Protein AF-A0A962C2N0-F1 (afdb_monomer_lite)

Structure (mmCIF, N/CA/C/O backbone):
data_AF-A0A962C2N0-F1
#
_entry.id   AF-A0A962C2N0-F1
#
loop_
_atom_site.group_PDB
_atom_site.id
_atom_site.type_symbol
_atom_site.label_atom_id
_atom_site.label_alt_id
_atom_site.label_comp_id
_atom_site.label_asym_id
_atom_site.label_entity_id
_atom_site.label_seq_id
_atom_site.pdbx_PDB_ins_code
_atom_site.Cartn_x
_atom_site.Cartn_y
_atom_site.Cartn_z
_atom_site.occupancy
_atom_site.B_iso_or_equiv
_atom_site.auth_seq_id
_atom_site.auth_comp_id
_atom_site.auth_asym_id
_atom_site.auth_atom_id
_atom_site.pdbx_PDB_model_num
ATOM 1 N N . MET A 1 1 ? -17.152 3.217 -14.892 1.00 68.88 1 MET A N 1
ATOM 2 C CA . MET A 1 1 ? -18.301 3.455 -13.993 1.00 68.88 1 MET A CA 1
ATOM 3 C C . MET A 1 1 ? -18.883 4.807 -14.363 1.00 68.88 1 MET A C 1
ATOM 5 O O . MET A 1 1 ? -18.089 5.712 -14.590 1.00 68.88 1 MET A O 1
ATOM 9 N N . ASP A 1 2 ? -20.200 4.931 -14.514 1.00 82.56 2 ASP A N 1
ATOM 10 C CA . ASP A 1 2 ? -20.837 6.223 -14.804 1.00 82.56 2 ASP A CA 1
ATOM 11 C C . ASP A 1 2 ? -21.069 7.048 -13.523 1.00 82.56 2 ASP A C 1
ATOM 13 O O . ASP A 1 2 ? -20.970 6.537 -12.403 1.00 82.56 2 ASP A O 1
ATOM 17 N N . GLU A 1 3 ? -21.350 8.342 -13.689 1.00 78.81 3 GLU A N 1
ATOM 18 C CA . GLU A 1 3 ? -21.563 9.290 -12.586 1.00 78.81 3 GLU A CA 1
ATOM 19 C C . GLU A 1 3 ? -22.736 8.882 -11.680 1.00 78.81 3 GLU A C 1
ATOM 21 O O . GLU A 1 3 ? -22.641 8.959 -10.455 1.00 78.81 3 GLU A O 1
ATOM 26 N N . ILE A 1 4 ? -23.812 8.363 -12.278 1.00 79.44 4 ILE A N 1
ATOM 27 C CA . ILE A 1 4 ? -25.029 7.929 -11.577 1.00 79.44 4 ILE A CA 1
ATOM 28 C C . ILE A 1 4 ? -24.749 6.722 -10.669 1.00 79.44 4 ILE A C 1
ATOM 30 O O . ILE A 1 4 ? -25.359 6.570 -9.609 1.00 79.44 4 ILE A O 1
ATOM 34 N N . SER A 1 5 ? -23.841 5.836 -11.070 1.00 77.19 5 SER A N 1
ATOM 35 C CA . SER A 1 5 ? -23.415 4.694 -10.263 1.00 77.19 5 SER A CA 1
ATOM 36 C C . SER A 1 5 ? -22.466 5.126 -9.147 1.00 77.19 5 SER A C 1
ATOM 38 O O . SER A 1 5 ? -22.594 4.640 -8.025 1.00 77.19 5 SER A O 1
ATOM 40 N N . LEU A 1 6 ? -21.569 6.083 -9.416 1.00 76.81 6 LEU A N 1
ATOM 41 C CA . LEU A 1 6 ? -20.670 6.656 -8.408 1.00 76.81 6 LEU A CA 1
ATOM 42 C C . LEU A 1 6 ? -21.440 7.378 -7.296 1.00 76.81 6 LEU A C 1
ATOM 44 O O . LEU A 1 6 ? -21.114 7.210 -6.122 1.00 76.81 6 LEU A O 1
ATOM 48 N N . SER A 1 7 ? -22.493 8.126 -7.640 1.00 75.94 7 SER A N 1
ATOM 49 C CA . SER A 1 7 ? -23.294 8.889 -6.671 1.00 75.94 7 SER A CA 1
ATOM 50 C C . SER A 1 7 ? -24.095 8.011 -5.702 1.00 75.94 7 SER A C 1
ATOM 52 O O . SER A 1 7 ? -24.599 8.506 -4.696 1.00 75.94 7 SER A O 1
ATOM 54 N N . LYS A 1 8 ? -24.238 6.713 -5.999 1.00 81.38 8 LYS A N 1
ATOM 55 C CA . LYS A 1 8 ? -24.930 5.729 -5.150 1.00 81.38 8 LYS A CA 1
ATOM 56 C C . LYS A 1 8 ? -23.997 5.032 -4.158 1.00 81.38 8 LYS A C 1
ATOM 58 O O . LYS A 1 8 ? -24.476 4.329 -3.270 1.00 81.38 8 LYS A O 1
ATOM 63 N N . LEU A 1 9 ? -22.681 5.192 -4.304 1.00 82.38 9 LEU A N 1
ATOM 64 C CA . LEU A 1 9 ? -21.709 4.576 -3.408 1.00 82.38 9 LEU A CA 1
ATOM 65 C C . LEU A 1 9 ? -21.617 5.346 -2.091 1.00 82.38 9 LEU A C 1
ATOM 67 O O . LEU A 1 9 ? -21.646 6.575 -2.050 1.00 82.38 9 LEU A O 1
ATOM 71 N N . THR A 1 10 ? -21.419 4.616 -0.995 1.00 85.12 10 THR A N 1
ATOM 72 C CA . THR A 1 10 ? -20.980 5.243 0.254 1.00 85.12 10 THR A CA 1
ATOM 73 C C . THR A 1 10 ? -19.571 5.823 0.071 1.00 85.12 10 THR A C 1
ATOM 75 O O . THR A 1 10 ? -18.801 5.310 -0.747 1.00 85.12 10 THR A O 1
ATOM 78 N N . PRO A 1 11 ? -19.158 6.837 0.854 1.00 87.19 11 PRO A N 1
ATOM 79 C CA . PRO A 1 11 ? -17.804 7.386 0.758 1.00 87.19 11 PRO A CA 1
ATOM 80 C C . PRO A 1 11 ? -16.700 6.323 0.894 1.00 87.19 11 PRO A C 1
ATOM 82 O O . PRO A 1 11 ? -15.705 6.363 0.172 1.00 87.19 11 PRO A O 1
ATOM 85 N N . ALA A 1 12 ? -16.894 5.333 1.773 1.00 86.94 12 ALA A N 1
ATOM 86 C CA . ALA A 1 12 ? -15.965 4.216 1.935 1.00 86.94 12 ALA A CA 1
ATOM 87 C C . ALA A 1 12 ? -15.934 3.298 0.699 1.00 86.94 12 ALA A C 1
ATOM 89 O O . ALA A 1 12 ? -14.850 2.923 0.257 1.00 86.94 12 ALA A O 1
ATOM 90 N N . ALA A 1 13 ? -17.091 2.988 0.102 1.00 87.75 13 ALA A N 1
ATOM 91 C CA . ALA A 1 13 ? -17.168 2.188 -1.122 1.00 87.75 13 ALA A CA 1
ATOM 92 C C . ALA A 1 13 ? -16.552 2.914 -2.330 1.00 87.75 13 ALA A C 1
ATOM 94 O O . ALA A 1 13 ? -15.844 2.299 -3.124 1.00 87.75 13 ALA A O 1
ATOM 95 N N . LEU A 1 14 ? -16.731 4.235 -2.426 1.00 89.56 14 LEU A N 1
ATOM 96 C CA . LEU A 1 14 ? -16.068 5.057 -3.437 1.00 89.56 14 LEU A CA 1
ATOM 97 C C . LEU A 1 14 ? -14.540 5.013 -3.280 1.00 89.56 14 LEU A C 1
ATOM 99 O O . LEU A 1 14 ? -13.815 4.808 -4.251 1.00 89.56 14 LEU A O 1
ATOM 103 N N . ARG A 1 15 ? -14.030 5.155 -2.048 1.00 91.75 15 ARG A N 1
ATOM 104 C CA . ARG A 1 15 ? -12.587 5.043 -1.772 1.00 91.75 15 ARG A CA 1
ATOM 105 C C . ARG A 1 15 ? -12.037 3.652 -2.058 1.00 91.75 15 ARG A C 1
ATOM 107 O O . ARG A 1 15 ? -10.908 3.553 -2.532 1.00 91.75 15 ARG A O 1
ATOM 114 N N . LEU A 1 16 ? -12.827 2.610 -1.815 1.00 91.56 16 LEU A N 1
ATOM 115 C CA . LEU A 1 16 ? -12.463 1.250 -2.182 1.00 91.56 16 LEU A CA 1
ATOM 116 C C . LEU A 1 16 ? -12.330 1.122 -3.703 1.00 91.56 16 LEU A C 1
ATOM 118 O O . LEU A 1 16 ? -11.286 0.682 -4.164 1.00 91.56 16 LEU A O 1
ATOM 122 N N . SER A 1 17 ? -13.306 1.612 -4.475 1.00 91.56 17 SER A N 1
ATOM 123 C CA . SER A 1 17 ? -13.236 1.618 -5.945 1.00 91.56 17 SER A CA 1
ATOM 124 C C . SER A 1 17 ? -12.037 2.415 -6.482 1.00 91.56 17 SER A C 1
ATOM 126 O O . SER A 1 17 ? -11.374 1.984 -7.423 1.00 91.56 17 SER A O 1
ATOM 128 N N . HIS A 1 18 ? -11.675 3.535 -5.847 1.00 93.38 18 HIS A N 1
ATOM 129 C CA . HIS A 1 18 ? -10.438 4.248 -6.187 1.00 93.38 18 HIS A CA 1
ATOM 130 C C . HIS A 1 18 ? -9.180 3.407 -5.921 1.00 93.38 18 HIS A C 1
ATOM 132 O O . HIS A 1 18 ? -8.259 3.428 -6.732 1.00 93.38 18 HIS A O 1
ATOM 138 N N . ALA A 1 19 ? -9.124 2.661 -4.812 1.00 94.19 19 ALA A N 1
ATOM 139 C CA . ALA A 1 19 ? -7.999 1.769 -4.533 1.00 94.19 19 ALA A CA 1
ATOM 140 C C . ALA A 1 19 ? -7.895 0.646 -5.582 1.00 94.19 19 ALA A C 1
ATOM 142 O O . ALA A 1 19 ? -6.794 0.326 -6.020 1.00 94.19 19 ALA A O 1
ATOM 143 N N . GLU A 1 20 ? -9.023 0.098 -6.042 1.00 94.88 20 GLU A N 1
ATOM 144 C CA . GLU A 1 20 ? -9.058 -0.864 -7.156 1.00 94.88 20 GLU A CA 1
ATOM 145 C C . GLU A 1 20 ? -8.457 -0.251 -8.423 1.00 94.88 20 GLU A C 1
ATOM 147 O O . GLU A 1 20 ? -7.503 -0.790 -8.980 1.00 94.88 20 GLU A O 1
ATOM 152 N N . TYR A 1 21 ? -8.942 0.933 -8.807 1.00 95.56 21 TYR A N 1
ATOM 153 C CA . TYR A 1 21 ? -8.439 1.659 -9.967 1.00 95.56 21 TYR A CA 1
ATOM 154 C C . TYR A 1 21 ? -6.927 1.909 -9.884 1.00 95.56 21 TYR A C 1
ATOM 156 O O . TYR A 1 21 ? -6.207 1.668 -10.849 1.00 95.56 21 TYR A O 1
ATOM 164 N N . PHE A 1 22 ? -6.411 2.358 -8.736 1.00 95.56 22 PHE A N 1
ATOM 165 C CA . PHE A 1 22 ? -4.980 2.629 -8.589 1.00 95.56 22 PHE A CA 1
ATOM 166 C C . PHE A 1 22 ? -4.118 1.365 -8.628 1.00 95.56 22 PHE A C 1
ATOM 168 O O . PHE A 1 22 ? -2.996 1.427 -9.126 1.00 95.56 22 PHE A O 1
ATOM 175 N N . LEU A 1 23 ? -4.623 0.220 -8.162 1.00 95.50 23 LEU A N 1
ATOM 176 C CA . LEU A 1 23 ? -3.934 -1.057 -8.345 1.00 95.50 23 LEU A CA 1
ATOM 177 C C . LEU A 1 23 ? -3.884 -1.460 -9.826 1.00 95.50 23 LEU A C 1
ATOM 179 O O . LEU A 1 23 ? -2.840 -1.902 -10.304 1.00 95.50 23 LEU A O 1
ATOM 183 N N . ASP A 1 24 ? -4.970 -1.267 -10.568 1.00 95.56 24 ASP A N 1
ATOM 184 C CA . ASP A 1 24 ? -4.998 -1.575 -12.000 1.00 95.56 24 ASP A CA 1
ATOM 185 C C . ASP A 1 24 ? -4.054 -0.662 -12.792 1.00 95.56 24 ASP A C 1
ATOM 187 O O . ASP A 1 24 ? -3.296 -1.135 -13.639 1.00 95.56 24 ASP A O 1
ATOM 191 N N . GLN A 1 25 ? -4.020 0.633 -12.462 1.00 95.19 25 GLN A N 1
ATOM 192 C CA . GLN A 1 25 ? -3.055 1.565 -13.046 1.00 95.19 25 GLN A CA 1
ATOM 193 C C . GLN A 1 25 ? -1.612 1.204 -12.671 1.00 95.19 25 GLN A C 1
ATOM 195 O O . GLN A 1 25 ? -0.738 1.211 -13.530 1.00 95.19 25 GLN A O 1
ATOM 200 N N . TYR A 1 26 ? -1.349 0.816 -11.420 1.00 93.19 26 TYR A N 1
ATOM 201 C CA . TYR A 1 26 ? -0.034 0.320 -11.008 1.00 93.19 26 TYR A CA 1
ATOM 202 C C . TYR A 1 26 ? 0.418 -0.858 -11.884 1.00 93.19 26 TYR A C 1
ATOM 204 O O . TYR A 1 26 ? 1.525 -0.838 -12.424 1.00 93.19 26 TYR A O 1
ATOM 212 N N . ARG A 1 27 ? -0.463 -1.849 -12.077 1.00 92.75 27 ARG A N 1
ATOM 213 C CA . ARG A 1 27 ? -0.211 -3.041 -12.903 1.00 92.75 27 ARG A 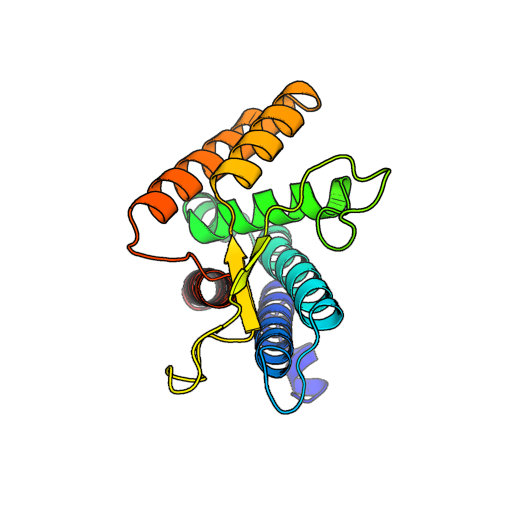CA 1
ATOM 214 C C . ARG A 1 27 ? 0.028 -2.713 -14.368 1.00 92.75 27 ARG A C 1
ATOM 216 O O . ARG A 1 27 ? 0.916 -3.305 -14.975 1.00 92.75 27 ARG A O 1
ATOM 223 N N . ALA A 1 28 ? -0.700 -1.743 -14.915 1.00 91.69 28 ALA A N 1
ATOM 224 C CA . ALA A 1 28 ? -0.506 -1.273 -16.285 1.00 91.69 28 ALA A CA 1
ATOM 225 C C . ALA A 1 28 ? 0.893 -0.676 -16.533 1.00 91.69 28 ALA A C 1
ATOM 227 O O . ALA A 1 28 ? 1.288 -0.524 -17.689 1.00 91.69 28 ALA A O 1
ATOM 228 N N . HIS A 1 29 ? 1.637 -0.354 -15.466 1.00 89.75 29 HIS A N 1
ATOM 229 C CA . HIS A 1 29 ? 2.980 0.219 -15.533 1.00 89.75 29 HIS A CA 1
ATOM 230 C C . HIS A 1 29 ? 4.116 -0.732 -15.110 1.00 89.75 29 HIS A C 1
ATOM 232 O O . HIS A 1 29 ? 5.274 -0.312 -15.044 1.00 89.75 29 HIS A O 1
ATOM 238 N N . MET A 1 30 ? 3.801 -2.002 -14.827 1.00 87.06 30 MET A N 1
ATOM 239 C CA . MET A 1 30 ? 4.735 -3.043 -14.376 1.00 87.06 30 MET A CA 1
ATOM 240 C C . MET A 1 30 ? 5.350 -3.850 -15.535 1.00 87.06 30 MET A C 1
ATOM 242 O O . MET A 1 30 ? 5.308 -5.080 -15.543 1.00 87.06 30 MET A O 1
ATOM 246 N N . GLY A 1 31 ? 5.956 -3.181 -16.512 1.00 77.81 31 GLY A N 1
ATOM 247 C CA . GLY A 1 31 ? 6.635 -3.848 -17.628 1.00 77.81 31 GLY A CA 1
ATOM 248 C C . GLY A 1 31 ? 6.016 -3.540 -18.993 1.00 77.81 31 GLY A C 1
ATOM 249 O O . GLY A 1 31 ? 5.176 -2.652 -19.110 1.00 77.81 31 GLY A O 1
ATOM 250 N N . PRO A 1 32 ? 6.463 -4.216 -20.063 1.00 72.75 32 PRO A N 1
ATOM 251 C CA . PRO A 1 32 ? 6.051 -3.889 -21.426 1.00 72.75 32 PRO A CA 1
ATOM 252 C C . PRO A 1 32 ? 4.519 -3.941 -21.624 1.00 72.75 32 PRO A C 1
ATOM 254 O O . PRO A 1 32 ? 3.877 -4.845 -21.091 1.00 72.75 32 PRO A O 1
ATOM 257 N N . PRO A 1 33 ? 3.918 -3.028 -22.417 1.00 72.50 33 PRO A N 1
ATOM 258 C CA . PRO A 1 33 ? 4.577 -2.006 -23.235 1.00 72.50 33 PRO A CA 1
ATOM 259 C C . PRO A 1 33 ? 4.914 -0.708 -22.483 1.00 72.50 33 PRO A C 1
ATOM 261 O O . PRO A 1 33 ? 5.687 0.092 -23.004 1.00 72.50 33 PRO A O 1
ATOM 264 N N . ILE A 1 34 ? 4.358 -0.482 -21.288 1.00 78.88 34 ILE A N 1
ATOM 265 C CA . ILE A 1 34 ? 4.570 0.748 -20.518 1.00 78.88 34 ILE A CA 1
ATOM 266 C C . ILE A 1 34 ? 5.246 0.392 -19.202 1.00 78.88 34 ILE A C 1
ATOM 268 O O . ILE A 1 34 ? 4.598 0.068 -18.221 1.00 78.88 34 ILE A O 1
ATOM 272 N N . ASP A 1 35 ? 6.564 0.506 -19.164 1.00 84.94 35 ASP A N 1
ATOM 273 C CA . ASP A 1 35 ? 7.341 0.323 -17.947 1.00 84.94 35 ASP A CA 1
ATOM 274 C C . ASP A 1 35 ? 7.724 1.687 -17.361 1.00 84.94 35 ASP A C 1
ATOM 276 O O . ASP A 1 35 ? 8.568 2.398 -17.912 1.00 84.94 35 ASP A O 1
ATOM 280 N N . SER A 1 36 ? 7.095 2.077 -16.249 1.00 85.81 36 SER A N 1
ATOM 281 C CA . SER A 1 36 ? 7.328 3.390 -15.643 1.00 85.81 36 SER A CA 1
ATOM 282 C C . SER A 1 36 ? 7.398 3.322 -14.126 1.00 85.81 36 SER A C 1
ATOM 284 O O . SER A 1 36 ? 6.387 3.375 -13.428 1.00 85.81 36 SER A O 1
ATOM 286 N N . TYR A 1 37 ? 8.628 3.315 -13.600 1.00 83.81 37 TYR A N 1
ATOM 287 C CA . TYR A 1 37 ? 8.887 3.396 -12.159 1.00 83.81 37 TYR A CA 1
ATOM 288 C C . TYR A 1 37 ? 8.181 4.596 -11.513 1.00 83.81 37 TYR A C 1
ATOM 290 O O . TYR A 1 37 ? 7.603 4.467 -10.438 1.00 83.81 37 TYR A O 1
ATOM 298 N N . TRP A 1 38 ? 8.206 5.761 -12.167 1.00 84.94 38 TRP A N 1
ATOM 299 C CA . TRP A 1 38 ? 7.572 6.967 -11.637 1.00 84.94 38 TRP A CA 1
ATOM 300 C C . TRP A 1 38 ? 6.053 6.796 -11.491 1.00 84.94 38 TRP A C 1
ATOM 302 O O . TRP A 1 38 ? 5.516 7.085 -10.422 1.00 84.94 38 TRP A O 1
ATOM 312 N N . LEU A 1 39 ? 5.378 6.254 -12.513 1.00 88.81 39 LEU A N 1
ATOM 313 C CA . LEU A 1 39 ? 3.935 6.000 -12.457 1.00 88.81 39 LEU A CA 1
ATOM 314 C C . LEU A 1 39 ? 3.593 4.915 -11.438 1.00 88.81 39 LEU A C 1
ATOM 316 O O . LEU A 1 39 ? 2.678 5.107 -10.645 1.00 88.81 39 LEU A O 1
ATOM 320 N N . MET A 1 40 ? 4.353 3.817 -11.393 1.00 88.88 40 MET A N 1
ATOM 321 C CA . MET A 1 40 ? 4.165 2.767 -10.385 1.00 88.88 40 MET A CA 1
ATOM 322 C C . MET A 1 40 ? 4.206 3.347 -8.969 1.00 88.88 40 MET A C 1
ATOM 324 O O . MET A 1 40 ? 3.337 3.088 -8.144 1.00 88.88 40 MET A O 1
ATOM 328 N N . ILE A 1 41 ? 5.201 4.180 -8.685 1.00 86.81 41 ILE A N 1
ATOM 329 C CA . ILE A 1 41 ? 5.330 4.827 -7.386 1.00 86.81 41 ILE A CA 1
ATOM 330 C C . ILE A 1 41 ? 4.165 5.791 -7.111 1.00 86.81 41 ILE A C 1
ATOM 332 O O . ILE A 1 41 ? 3.616 5.774 -6.009 1.00 86.81 41 ILE A O 1
ATOM 336 N N . GLY A 1 42 ? 3.765 6.597 -8.099 1.00 87.50 42 GLY A N 1
ATOM 337 C CA . GLY A 1 42 ? 2.639 7.525 -7.970 1.00 87.50 42 GLY A CA 1
ATOM 338 C C . GLY A 1 42 ? 1.312 6.815 -7.694 1.00 87.50 42 GLY A C 1
ATOM 339 O O . GLY A 1 42 ? 0.576 7.201 -6.787 1.00 87.50 42 GLY A O 1
ATOM 340 N N . TYR A 1 43 ? 1.027 5.731 -8.416 1.00 92.12 43 TYR A N 1
ATOM 341 C CA . TYR A 1 43 ? -0.181 4.936 -8.199 1.00 92.12 43 TYR A CA 1
ATOM 342 C C . TYR A 1 43 ? -0.141 4.139 -6.898 1.00 92.12 43 TYR A C 1
ATOM 344 O O . TYR A 1 43 ? -1.177 3.979 -6.258 1.00 92.12 43 TYR A O 1
ATOM 352 N N . PHE A 1 44 ? 1.035 3.696 -6.451 1.00 90.62 44 PHE A N 1
ATOM 353 C CA . PHE A 1 44 ? 1.172 3.087 -5.131 1.00 90.62 44 PHE A CA 1
ATOM 354 C C . PHE A 1 44 ? 0.866 4.085 -4.002 1.00 90.62 44 PHE A C 1
ATOM 356 O O . PHE A 1 44 ? 0.152 3.736 -3.063 1.00 90.62 44 PHE A O 1
ATOM 363 N N . ASP A 1 45 ? 1.328 5.334 -4.101 1.00 87.94 45 ASP A N 1
ATOM 364 C CA . ASP A 1 45 ? 0.984 6.374 -3.120 1.00 87.94 45 ASP A CA 1
ATOM 365 C C . ASP A 1 45 ? -0.519 6.698 -3.129 1.00 87.94 45 ASP A C 1
ATOM 367 O O . ASP A 1 45 ? -1.176 6.722 -2.084 1.00 87.94 45 ASP A O 1
ATOM 371 N N . ALA A 1 46 ? -1.098 6.848 -4.324 1.00 91.12 46 ALA A N 1
ATOM 372 C CA . ALA A 1 46 ? -2.532 7.066 -4.489 1.00 91.12 46 ALA A CA 1
ATOM 373 C C . ALA A 1 46 ? -3.361 5.903 -3.909 1.00 91.12 46 ALA A C 1
ATOM 375 O O . ALA A 1 46 ? -4.369 6.129 -3.232 1.00 91.12 46 ALA A O 1
ATOM 376 N N . PHE A 1 47 ? -2.903 4.662 -4.102 1.00 93.12 47 PHE A N 1
ATOM 377 C CA . PHE A 1 47 ? -3.491 3.467 -3.502 1.00 93.12 47 PHE A CA 1
ATOM 378 C C . PHE A 1 47 ? -3.434 3.509 -1.973 1.00 93.12 47 PHE A C 1
ATOM 380 O O . PHE A 1 47 ? -4.460 3.312 -1.320 1.00 93.12 47 PHE A O 1
ATOM 387 N N . LEU A 1 48 ? -2.264 3.801 -1.391 1.00 90.88 48 LEU A N 1
ATOM 388 C CA . LEU A 1 48 ? -2.084 3.925 0.059 1.00 90.88 48 LEU A CA 1
ATOM 389 C C . LEU A 1 48 ? -3.057 4.951 0.650 1.00 90.88 48 LEU A C 1
ATOM 391 O O . LEU A 1 48 ? -3.704 4.691 1.670 1.00 90.88 48 LEU A O 1
ATOM 395 N N . PHE A 1 49 ? -3.200 6.100 -0.013 1.00 90.12 49 PHE A N 1
ATOM 396 C CA . PHE A 1 49 ? -4.129 7.146 0.395 1.00 90.12 49 PHE A CA 1
ATOM 397 C C . PHE A 1 49 ? -5.593 6.698 0.307 1.00 90.12 49 PHE A C 1
ATOM 399 O O . PHE A 1 49 ? -6.357 6.893 1.260 1.00 90.12 49 PHE A O 1
ATOM 406 N N . ALA A 1 50 ? -5.996 6.093 -0.813 1.00 92.19 50 ALA A N 1
ATOM 407 C CA . ALA A 1 50 ? -7.357 5.609 -1.022 1.00 92.19 50 ALA A CA 1
ATOM 408 C C . ALA A 1 50 ? -7.732 4.538 0.008 1.00 92.19 50 ALA A C 1
ATOM 410 O O . ALA A 1 50 ? -8.754 4.672 0.682 1.00 92.19 50 ALA A O 1
ATOM 411 N N . LEU A 1 51 ? -6.866 3.541 0.204 1.00 90.62 51 LEU A N 1
ATOM 412 C CA . LEU A 1 51 ? -7.090 2.440 1.133 1.00 90.62 51 LEU A CA 1
ATOM 413 C C . LEU A 1 51 ? -7.166 2.919 2.590 1.00 90.62 51 LEU A C 1
ATOM 415 O O . LEU A 1 51 ? -8.078 2.532 3.320 1.00 90.62 51 LEU A O 1
ATOM 419 N N . ALA A 1 52 ? -6.262 3.809 3.016 1.00 88.00 52 ALA A N 1
ATOM 420 C CA . ALA A 1 52 ? -6.334 4.400 4.354 1.00 88.00 52 ALA A CA 1
ATOM 421 C C . ALA A 1 52 ? -7.610 5.242 4.542 1.00 88.00 52 ALA A C 1
ATOM 423 O O . ALA A 1 52 ? -8.216 5.224 5.612 1.00 88.00 52 ALA A O 1
ATOM 424 N N . SER A 1 53 ? -8.077 5.920 3.489 1.00 88.75 53 SER A N 1
ATOM 425 C CA . SER A 1 53 ? -9.321 6.696 3.540 1.00 88.75 53 SER A CA 1
ATOM 426 C C . SER A 1 53 ? -10.564 5.818 3.719 1.00 88.75 53 SER A C 1
ATOM 428 O O . SER A 1 53 ? -11.515 6.263 4.359 1.00 88.75 53 SER A O 1
ATOM 430 N N . VAL A 1 54 ? -10.574 4.574 3.213 1.00 87.62 54 VAL A N 1
ATOM 431 C CA . VAL A 1 54 ? -11.671 3.618 3.478 1.00 87.62 54 VAL A CA 1
ATOM 432 C C . VAL A 1 54 ? -11.860 3.454 4.985 1.00 87.62 54 VAL A C 1
ATOM 434 O O . VAL A 1 54 ? -12.982 3.539 5.486 1.00 87.62 54 VAL A O 1
ATOM 437 N N . PHE A 1 55 ? -10.762 3.292 5.724 1.00 82.25 55 PHE A N 1
ATOM 438 C CA . PHE A 1 55 ? -10.785 3.193 7.180 1.00 82.25 55 PHE A CA 1
ATOM 439 C C . PHE A 1 55 ? -11.295 4.479 7.848 1.00 82.25 55 PHE A C 1
ATOM 441 O O . PHE A 1 55 ? -12.167 4.415 8.720 1.00 82.25 55 PHE A O 1
ATOM 448 N N . ASP A 1 56 ? -10.797 5.644 7.429 1.00 82.69 56 ASP A N 1
ATOM 449 C CA . ASP A 1 56 ? -11.172 6.936 8.020 1.00 82.69 56 ASP A CA 1
ATOM 450 C C . ASP A 1 56 ? -12.649 7.293 7.791 1.00 82.69 56 ASP A C 1
ATOM 452 O O . ASP A 1 56 ? -13.260 7.969 8.625 1.00 82.69 56 ASP A O 1
ATOM 456 N N . MET A 1 57 ? -13.239 6.806 6.697 1.00 84.88 57 MET A N 1
ATOM 457 C CA . MET A 1 57 ? -14.635 7.049 6.312 1.00 84.88 57 MET A CA 1
ATOM 458 C C . MET A 1 57 ? -15.603 5.954 6.777 1.00 84.88 57 MET A C 1
ATOM 460 O O . MET A 1 57 ? -16.815 6.136 6.699 1.00 84.88 57 MET A O 1
ATOM 464 N N . SER A 1 58 ? -15.091 4.833 7.284 1.00 83.06 58 SER A N 1
ATOM 465 C CA . SER A 1 58 ? -15.911 3.738 7.805 1.00 83.06 58 SER A CA 1
ATOM 466 C C . SER A 1 58 ? -16.499 4.059 9.185 1.00 83.06 58 SER A C 1
ATOM 468 O O . SER A 1 58 ? -15.955 4.873 9.943 1.00 83.06 58 SER A O 1
ATOM 470 N N . ASP A 1 59 ? -17.595 3.391 9.553 1.00 81.62 59 ASP A N 1
ATOM 471 C CA . ASP A 1 59 ? -18.191 3.505 10.888 1.00 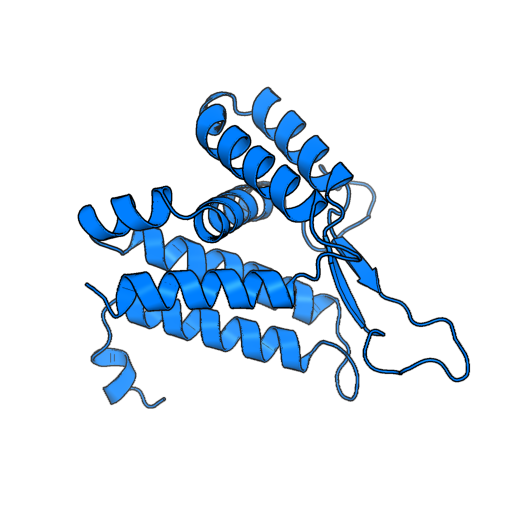81.62 59 ASP A CA 1
ATOM 472 C C . ASP A 1 59 ? -17.277 2.925 11.996 1.00 81.62 59 ASP A C 1
ATOM 474 O O . ASP A 1 59 ? -16.250 2.286 11.739 1.00 81.62 59 ASP A O 1
ATOM 478 N N . ARG A 1 60 ? -17.627 3.142 13.274 1.00 79.31 60 ARG A N 1
ATOM 479 C CA . ARG A 1 60 ? -16.813 2.655 14.408 1.00 79.31 60 ARG A CA 1
ATOM 480 C C . ARG A 1 60 ? -16.657 1.127 14.428 1.00 79.31 60 ARG A C 1
ATOM 482 O O . ARG A 1 60 ? -15.614 0.644 14.873 1.00 79.31 60 ARG A O 1
ATOM 489 N N . ARG A 1 61 ? -17.660 0.376 13.962 1.00 77.25 61 ARG A N 1
ATOM 490 C CA . ARG A 1 61 ? -17.666 -1.095 13.962 1.00 77.25 61 ARG A CA 1
ATOM 491 C C . ARG A 1 61 ? -16.688 -1.632 12.919 1.00 77.25 61 ARG A C 1
ATOM 493 O O . ARG A 1 61 ? -15.832 -2.455 13.244 1.00 77.25 61 ARG A O 1
ATOM 500 N N . LEU A 1 62 ? -16.760 -1.114 11.698 1.00 73.81 62 LEU A N 1
ATOM 501 C CA . LEU A 1 62 ? -15.849 -1.394 10.595 1.00 73.81 62 LEU A CA 1
ATOM 502 C C . LEU A 1 62 ? -14.417 -0.991 10.936 1.00 73.81 62 LEU A C 1
ATOM 504 O O . LEU A 1 62 ? -13.505 -1.792 10.745 1.00 73.81 62 LEU A O 1
ATOM 508 N N . ARG A 1 63 ? -14.204 0.179 11.554 1.00 76.56 63 ARG A N 1
ATOM 509 C CA . ARG A 1 63 ? -12.871 0.574 12.046 1.00 76.56 63 ARG A CA 1
ATOM 510 C C . ARG A 1 63 ? -12.295 -0.433 13.039 1.00 76.56 63 ARG A C 1
ATOM 512 O O . ARG A 1 63 ? -11.093 -0.690 13.018 1.00 76.56 63 ARG A O 1
ATOM 519 N N . GLY A 1 64 ? -13.124 -1.008 13.910 1.00 74.69 64 GLY A N 1
ATOM 520 C CA . GLY A 1 64 ? -12.709 -2.079 14.818 1.00 74.69 64 GLY A CA 1
ATOM 521 C C . GLY A 1 64 ? -12.181 -3.302 14.064 1.00 74.69 64 GLY A C 1
ATOM 522 O O . GLY A 1 64 ? -11.079 -3.768 14.352 1.00 74.69 64 GLY A O 1
ATOM 523 N N . LYS A 1 65 ? -12.924 -3.762 13.048 1.00 75.94 65 LYS A N 1
ATOM 524 C CA . LYS A 1 65 ? -12.519 -4.893 12.197 1.00 75.94 65 LYS A CA 1
ATOM 525 C C . LYS A 1 65 ? -11.247 -4.590 11.390 1.00 75.94 65 LYS A C 1
ATOM 527 O O . LYS A 1 65 ? -10.335 -5.410 11.362 1.00 75.94 65 LYS A O 1
ATOM 532 N N . PHE A 1 66 ? -11.141 -3.391 10.813 1.00 73.25 66 PHE A N 1
ATOM 533 C CA . PHE A 1 66 ? -9.956 -2.932 10.075 1.00 73.25 66 PHE A CA 1
ATOM 534 C C . PHE A 1 66 ? -8.693 -2.909 10.950 1.00 73.25 66 PHE A C 1
ATOM 536 O O . PHE A 1 66 ? -7.649 -3.389 10.522 1.00 73.25 66 PHE A O 1
ATOM 543 N N . LYS A 1 67 ? -8.781 -2.415 12.196 1.00 69.75 67 LYS A N 1
ATOM 544 C CA . LYS A 1 67 ? -7.649 -2.417 13.149 1.00 69.75 67 LYS A CA 1
ATOM 545 C C . LYS A 1 67 ? -7.177 -3.823 13.525 1.00 69.75 67 LYS A C 1
ATOM 547 O O . LYS A 1 67 ? -6.030 -3.987 13.930 1.00 69.75 67 LYS A O 1
ATOM 552 N N . GLY A 1 68 ? -8.062 -4.816 13.445 1.00 74.31 68 GLY A N 1
ATOM 553 C CA . GLY A 1 68 ? -7.724 -6.222 13.670 1.00 74.31 68 GLY A CA 1
ATOM 554 C C . GLY A 1 68 ? -7.046 -6.886 12.470 1.00 74.31 68 GLY A C 1
ATOM 555 O O . GLY A 1 68 ? -6.445 -7.945 12.623 1.00 74.31 68 GLY A O 1
ATOM 556 N N . ASN A 1 69 ? -7.113 -6.272 11.287 1.00 81.19 69 ASN A N 1
ATOM 557 C CA . ASN A 1 69 ? -6.548 -6.819 10.064 1.00 81.19 69 ASN A CA 1
ATOM 558 C C . ASN A 1 69 ? -5.122 -6.284 9.842 1.00 81.19 69 ASN A C 1
ATOM 560 O O . ASN A 1 69 ? -4.889 -5.076 9.720 1.00 81.19 69 ASN A O 1
ATOM 564 N N . GLN A 1 70 ? -4.150 -7.196 9.825 1.00 78.06 70 GLN A N 1
ATOM 565 C CA . GLN A 1 70 ? -2.727 -6.855 9.775 1.00 78.06 70 GLN A CA 1
ATOM 566 C C . GLN A 1 70 ? -2.287 -6.239 8.434 1.00 78.06 70 GLN A C 1
ATOM 568 O O . GLN A 1 70 ? -1.646 -5.190 8.501 1.00 78.06 70 GLN A O 1
ATOM 573 N N . PRO A 1 71 ? -2.648 -6.789 7.251 1.00 80.44 71 PRO A N 1
ATOM 574 C CA . PRO A 1 71 ? -2.403 -6.124 5.967 1.00 80.44 71 PRO A CA 1
ATOM 575 C C . PRO A 1 71 ? -2.909 -4.678 5.933 1.00 80.44 71 PRO A C 1
ATOM 577 O O . PRO A 1 71 ? -2.167 -3.758 5.602 1.00 80.44 71 PRO A O 1
ATOM 580 N N . LEU A 1 72 ? -4.150 -4.442 6.362 1.00 81.56 72 LEU A N 1
ATOM 581 C CA . LEU A 1 72 ? -4.743 -3.101 6.338 1.00 81.56 72 LEU A CA 1
ATOM 582 C C . LEU A 1 72 ? -4.028 -2.138 7.291 1.00 81.56 72 LEU A C 1
ATOM 584 O O . LEU A 1 72 ? -3.708 -1.008 6.921 1.00 81.56 72 LEU A O 1
ATOM 588 N N . SER A 1 73 ? -3.705 -2.599 8.500 1.00 78.12 73 SER A N 1
ATOM 589 C CA . SER A 1 73 ? -2.950 -1.805 9.477 1.00 78.12 73 SER A CA 1
ATOM 590 C C . SER A 1 73 ? -1.540 -1.465 8.984 1.00 78.12 73 SER A C 1
ATOM 592 O O . SER A 1 73 ? -1.045 -0.365 9.235 1.00 78.12 73 SER A O 1
ATOM 594 N N . PHE A 1 74 ? -0.902 -2.384 8.257 1.00 83.75 74 PHE A N 1
ATOM 595 C CA . PHE A 1 74 ? 0.402 -2.165 7.642 1.00 83.75 74 PHE A CA 1
ATOM 596 C C . PHE A 1 74 ? 0.348 -1.094 6.550 1.00 83.75 74 PHE A C 1
ATOM 598 O O . PHE A 1 74 ? 1.152 -0.166 6.585 1.00 83.75 74 PHE A O 1
ATOM 605 N N . PHE A 1 75 ? -0.629 -1.144 5.641 1.00 85.00 75 PHE A N 1
ATOM 606 C CA . PHE A 1 75 ? -0.779 -0.124 4.595 1.00 85.00 75 PHE A CA 1
ATOM 607 C C . PHE A 1 75 ? -1.134 1.259 5.159 1.00 85.00 75 PHE A C 1
ATOM 609 O O . PHE A 1 75 ? -0.633 2.268 4.669 1.00 85.00 75 PHE A O 1
ATOM 616 N N . VAL A 1 76 ? -1.917 1.331 6.239 1.00 80.62 76 VAL A N 1
ATOM 617 C CA . VAL A 1 76 ? -2.166 2.598 6.950 1.00 80.62 76 VAL A CA 1
ATOM 618 C C . VAL A 1 76 ? -0.878 3.150 7.572 1.00 80.62 76 VAL A C 1
ATOM 620 O O . VAL A 1 76 ? -0.618 4.352 7.498 1.00 80.62 76 VAL A O 1
ATOM 623 N N . ALA A 1 77 ? -0.046 2.290 8.166 1.00 78.69 77 ALA A N 1
ATOM 624 C CA . ALA A 1 77 ? 1.253 2.700 8.692 1.00 78.69 77 ALA A CA 1
ATOM 625 C C . ALA A 1 77 ? 2.188 3.180 7.571 1.00 78.69 77 ALA A C 1
ATOM 627 O O . ALA A 1 77 ? 2.789 4.245 7.708 1.00 78.69 77 ALA A O 1
ATOM 628 N N . LEU A 1 78 ? 2.246 2.456 6.448 1.00 80.81 78 LEU A N 1
ATOM 629 C CA . LEU A 1 78 ? 3.001 2.863 5.263 1.00 80.81 78 LEU A CA 1
ATOM 630 C C . LEU A 1 78 ? 2.538 4.220 4.736 1.00 80.81 78 LEU A C 1
ATOM 632 O O . LEU A 1 78 ? 3.381 5.084 4.542 1.00 80.81 78 LEU A O 1
ATOM 636 N N . ARG A 1 79 ? 1.226 4.452 4.597 1.00 83.81 79 ARG A N 1
ATOM 637 C CA . ARG A 1 79 ? 0.669 5.752 4.189 1.00 83.81 79 ARG A CA 1
ATOM 638 C C . ARG A 1 79 ? 1.142 6.883 5.094 1.00 83.81 79 ARG A C 1
ATOM 640 O O . ARG A 1 79 ? 1.493 7.949 4.612 1.00 83.81 79 ARG A O 1
ATOM 647 N N . ASN A 1 80 ? 1.145 6.680 6.410 1.00 72.19 80 ASN A N 1
ATOM 648 C CA . ASN A 1 80 ? 1.600 7.717 7.339 1.00 72.19 80 ASN A CA 1
ATOM 649 C C . ASN A 1 80 ? 3.106 7.982 7.200 1.00 72.19 80 ASN A C 1
ATOM 651 O O . ASN A 1 80 ? 3.536 9.127 7.272 1.00 72.19 80 ASN A O 1
ATOM 655 N N . ILE A 1 81 ? 3.903 6.947 6.935 1.00 68.69 81 ILE A N 1
ATOM 656 C CA . ILE A 1 81 ? 5.335 7.095 6.662 1.00 68.69 81 ILE A CA 1
ATOM 657 C C . ILE A 1 81 ? 5.559 7.831 5.333 1.00 68.69 81 ILE A C 1
ATOM 659 O O . ILE A 1 81 ? 6.368 8.756 5.280 1.00 68.69 81 ILE A O 1
ATOM 663 N N . THR A 1 82 ? 4.840 7.468 4.265 1.00 67.94 82 THR A N 1
ATOM 664 C CA . THR A 1 82 ? 5.005 8.074 2.935 1.00 67.94 82 THR A CA 1
ATOM 665 C C . THR A 1 82 ? 4.499 9.514 2.891 1.00 67.94 82 THR A C 1
ATOM 667 O O . THR A 1 82 ? 5.212 10.370 2.372 1.00 67.94 82 THR A O 1
ATOM 670 N N . ALA A 1 83 ? 3.353 9.808 3.515 1.00 59.78 83 ALA A N 1
ATOM 671 C CA . ALA A 1 83 ? 2.745 11.140 3.547 1.00 59.78 83 ALA A CA 1
ATOM 672 C C . ALA A 1 83 ? 3.574 12.178 4.324 1.00 59.78 83 ALA A C 1
ATOM 674 O O . ALA A 1 83 ? 3.555 13.356 3.980 1.00 59.78 83 ALA A O 1
ATOM 675 N N . HIS A 1 84 ? 4.308 11.764 5.363 1.00 53.03 84 HIS A N 1
ATOM 676 C CA . HIS A 1 84 ? 5.133 12.681 6.158 1.00 53.03 84 HIS A CA 1
ATOM 677 C C . HIS A 1 84 ? 6.574 12.809 5.659 1.00 53.03 84 HIS A C 1
ATOM 679 O O . HIS A 1 84 ? 7.266 13.757 6.037 1.00 53.03 84 HIS A O 1
ATOM 685 N N . HIS A 1 85 ? 7.051 11.871 4.836 1.00 55.34 85 HIS A N 1
ATOM 686 C CA . HIS A 1 85 ? 8.482 11.765 4.548 1.00 55.34 85 HIS A CA 1
ATOM 687 C C . HIS A 1 85 ? 8.837 11.559 3.071 1.00 55.34 85 HIS A C 1
ATOM 689 O O . HIS A 1 85 ? 10.002 11.291 2.778 1.00 55.34 85 HIS A O 1
ATOM 695 N N . SER A 1 86 ? 7.876 11.705 2.145 1.00 50.72 86 SER A N 1
ATOM 696 C CA . SER A 1 86 ? 8.076 11.615 0.685 1.00 50.72 86 SER A CA 1
ATOM 697 C C . SER A 1 86 ? 8.958 10.426 0.282 1.00 50.72 86 SER A C 1
ATOM 699 O O . SER A 1 86 ? 9.873 10.541 -0.532 1.00 50.72 86 SER A O 1
ATOM 701 N N . VAL A 1 87 ? 8.700 9.266 0.892 1.00 52.22 87 VAL A N 1
ATOM 702 C CA . VAL A 1 87 ? 9.581 8.076 0.911 1.00 52.22 87 VAL A CA 1
ATOM 703 C C . VAL A 1 87 ? 9.763 7.405 -0.461 1.00 52.22 87 VAL A C 1
ATOM 705 O O . VAL A 1 87 ? 10.478 6.415 -0.605 1.00 52.22 87 VAL A O 1
ATOM 708 N N . LEU A 1 88 ? 9.139 7.929 -1.507 1.00 53.38 88 LEU A N 1
ATOM 709 C CA . LEU A 1 88 ? 8.785 7.110 -2.650 1.00 53.38 88 LEU A CA 1
ATOM 710 C C . LEU A 1 88 ? 9.626 7.339 -3.922 1.00 53.38 88 LEU A C 1
ATOM 712 O O . LEU A 1 88 ? 9.815 6.389 -4.681 1.00 53.38 88 LEU A O 1
ATOM 716 N N . ALA A 1 89 ? 10.242 8.507 -4.140 1.00 47.78 89 ALA A N 1
ATOM 717 C CA . ALA A 1 89 ? 10.821 8.804 -5.463 1.00 47.78 89 ALA A CA 1
ATOM 718 C C . ALA A 1 89 ? 12.331 9.101 -5.522 1.00 47.78 89 ALA A C 1
ATOM 720 O O . ALA A 1 89 ? 12.961 8.788 -6.531 1.00 47.78 89 ALA A O 1
ATOM 721 N N . SER A 1 90 ? 12.955 9.658 -4.482 1.00 50.19 90 SER A N 1
ATOM 722 C CA . SER A 1 90 ? 14.330 10.169 -4.592 1.00 50.19 90 SER A CA 1
ATOM 723 C C . SER A 1 90 ? 15.306 9.356 -3.745 1.00 50.19 90 SER A C 1
ATOM 725 O O . SER A 1 90 ? 15.178 9.298 -2.529 1.00 50.19 90 SER A O 1
ATOM 727 N N . SER A 1 91 ? 16.300 8.733 -4.385 1.00 51.97 91 SER A N 1
ATOM 728 C CA . SER A 1 91 ? 17.531 8.271 -3.713 1.00 51.97 91 SER A CA 1
ATOM 729 C C . SER A 1 91 ? 18.589 9.382 -3.648 1.00 51.97 91 SER A C 1
ATOM 731 O O . SER A 1 91 ? 19.771 9.095 -3.477 1.00 51.97 91 SER A O 1
ATOM 733 N N . GLY A 1 92 ? 18.189 10.629 -3.906 1.00 55.25 92 GLY A N 1
ATOM 734 C CA . GLY A 1 92 ? 19.088 11.767 -4.011 1.00 55.25 92 GLY A CA 1
ATOM 735 C C . GLY A 1 92 ? 19.569 12.274 -2.655 1.00 55.25 92 GLY A C 1
ATOM 736 O O . GLY A 1 92 ? 18.953 12.031 -1.615 1.00 55.25 92 GLY A O 1
ATOM 737 N N . LEU A 1 93 ? 20.666 13.031 -2.701 1.00 49.50 93 LEU A N 1
ATOM 738 C CA . LEU A 1 93 ? 21.156 13.861 -1.602 1.00 49.50 93 LEU A CA 1
ATOM 739 C C . LEU A 1 93 ? 19.993 14.708 -1.055 1.00 49.50 93 LEU A C 1
ATOM 741 O O . LEU A 1 93 ? 19.481 15.579 -1.752 1.00 49.50 93 LEU A O 1
ATOM 745 N N . GLY A 1 94 ? 19.541 14.404 0.166 1.00 61.47 94 GLY A N 1
ATOM 746 C CA . GLY A 1 94 ? 18.430 15.095 0.833 1.00 61.47 94 GLY A CA 1
ATOM 747 C C . GLY A 1 94 ? 17.231 14.217 1.210 1.00 61.47 94 GLY A C 1
ATOM 748 O O . GLY A 1 94 ? 16.349 14.688 1.926 1.00 61.47 94 GLY A O 1
ATOM 749 N N . SER A 1 95 ? 17.176 12.944 0.797 1.00 67.38 95 SER A N 1
ATOM 750 C CA . SER A 1 95 ? 16.134 12.034 1.290 1.00 67.38 95 SER A CA 1
ATOM 751 C C . SER A 1 95 ? 16.345 11.720 2.774 1.00 67.38 95 SER A C 1
ATOM 753 O O . SER A 1 95 ? 17.392 11.193 3.151 1.00 67.38 95 SER A O 1
ATOM 755 N N . LYS A 1 96 ? 15.330 11.973 3.607 1.00 75.12 96 LYS A N 1
ATOM 756 C CA . LYS A 1 96 ? 15.364 11.651 5.043 1.00 75.12 96 LYS A CA 1
ATOM 757 C C . LYS A 1 96 ? 15.550 10.157 5.318 1.00 75.12 96 LYS A C 1
ATOM 759 O O . LYS A 1 96 ? 16.205 9.775 6.282 1.00 75.12 96 LYS A O 1
ATOM 764 N N . PHE A 1 97 ? 14.966 9.320 4.466 1.00 77.06 97 PHE A N 1
ATOM 765 C CA . PHE A 1 97 ? 14.989 7.871 4.603 1.00 77.06 97 PHE A CA 1
ATOM 766 C C . PHE A 1 97 ? 15.527 7.199 3.348 1.00 77.06 97 PHE A C 1
ATOM 768 O O . PHE A 1 97 ? 15.308 7.666 2.231 1.00 77.06 97 PHE A O 1
ATOM 775 N N . ALA A 1 98 ? 16.200 6.065 3.546 1.00 78.69 98 ALA A N 1
ATOM 776 C CA . ALA A 1 98 ? 16.602 5.196 2.452 1.00 78.69 98 ALA A CA 1
ATOM 777 C C . ALA A 1 98 ? 15.371 4.630 1.729 1.00 78.69 98 ALA A C 1
ATOM 779 O O . ALA A 1 98 ? 14.327 4.403 2.337 1.00 78.69 98 ALA A O 1
ATOM 780 N N . ARG A 1 99 ? 15.509 4.345 0.431 1.00 80.94 99 ARG A N 1
ATOM 781 C CA . ARG A 1 99 ? 14.428 3.777 -0.384 1.00 80.94 99 ARG A CA 1
ATOM 782 C C . ARG A 1 99 ? 14.023 2.380 0.132 1.00 80.94 99 ARG A C 1
ATOM 784 O O . ARG A 1 99 ? 14.861 1.474 0.083 1.00 80.94 99 ARG A O 1
ATOM 791 N N . PRO A 1 100 ? 12.759 2.161 0.549 1.00 84.69 100 PRO A N 1
ATOM 792 C CA . PRO A 1 100 ? 12.308 0.873 1.080 1.00 84.69 100 PRO A CA 1
ATOM 793 C C . PRO A 1 100 ? 11.807 -0.113 0.019 1.00 84.69 100 PRO A C 1
ATOM 795 O O . PRO A 1 100 ? 11.235 -1.148 0.357 1.00 84.69 100 PRO A O 1
ATOM 798 N N . PHE A 1 101 ? 12.032 0.178 -1.260 1.00 86.38 101 PHE A N 1
ATOM 799 C CA . PHE A 1 101 ? 11.610 -0.659 -2.380 1.00 86.38 101 PHE A CA 1
ATOM 800 C C . PHE A 1 101 ? 12.772 -0.863 -3.342 1.00 86.38 101 PHE A C 1
ATOM 802 O O . PHE A 1 101 ? 13.600 0.033 -3.534 1.00 86.38 101 PHE A O 1
ATOM 809 N N . SER A 1 102 ? 12.798 -2.027 -3.971 1.00 86.12 102 SER A N 1
ATOM 810 C CA . SER A 1 102 ? 13.714 -2.359 -5.055 1.00 86.12 102 SER A CA 1
ATOM 811 C C . SER A 1 102 ? 12.931 -2.904 -6.235 1.00 86.12 102 SER A C 1
ATOM 813 O O . SER A 1 102 ? 11.833 -3.431 -6.075 1.00 86.12 102 SER A O 1
ATOM 815 N N . ARG A 1 103 ? 13.510 -2.781 -7.426 1.00 85.44 103 ARG A N 1
ATOM 816 C CA . ARG A 1 103 ? 12.938 -3.326 -8.652 1.00 85.44 103 ARG A CA 1
ATOM 817 C C . ARG A 1 103 ? 13.596 -4.654 -8.981 1.00 85.44 103 ARG A C 1
ATOM 819 O O . ARG A 1 103 ? 14.819 -4.773 -8.908 1.00 85.44 103 ARG A O 1
ATOM 826 N N . ALA A 1 104 ? 12.794 -5.656 -9.312 1.00 83.62 104 ALA A N 1
ATOM 827 C CA . ALA A 1 104 ? 13.293 -6.896 -9.870 1.00 83.62 104 ALA A CA 1
ATOM 828 C C . ALA A 1 104 ? 13.761 -6.618 -11.305 1.00 83.62 104 ALA A C 1
ATOM 830 O O . ALA A 1 104 ? 12.976 -6.240 -12.173 1.00 83.62 104 ALA A O 1
ATOM 831 N N . VAL A 1 105 ? 15.066 -6.754 -11.535 1.00 72.19 105 VAL A N 1
ATOM 832 C CA . VAL A 1 105 ? 15.670 -6.656 -12.866 1.00 72.19 105 VAL A CA 1
ATOM 833 C C . VAL A 1 105 ? 16.049 -8.072 -13.278 1.00 72.19 105 VAL A C 1
ATOM 835 O O . VAL A 1 105 ? 16.900 -8.697 -12.643 1.00 72.19 105 VAL A O 1
ATOM 838 N N . GLY A 1 106 ? 15.369 -8.609 -14.290 1.00 61.56 106 GLY A N 1
ATOM 839 C CA . GLY A 1 106 ? 15.744 -9.883 -14.894 1.00 61.56 106 GLY A CA 1
ATOM 840 C C . GLY A 1 106 ? 17.013 -9.682 -15.717 1.00 61.56 106 GLY A C 1
ATOM 841 O O . GLY A 1 106 ? 16.958 -9.053 -16.765 1.00 61.56 106 GLY A O 1
ATOM 842 N N . LEU A 1 107 ? 18.156 -10.162 -15.225 1.00 52.56 107 LEU A N 1
ATOM 843 C CA . LEU A 1 107 ? 19.443 -10.089 -15.937 1.00 52.56 107 LEU A CA 1
ATOM 844 C C . LEU A 1 107 ? 19.720 -11.319 -16.817 1.00 52.56 107 LEU A C 1
ATOM 846 O O . LEU A 1 107 ? 20.774 -11.409 -17.440 1.00 52.56 107 LEU A O 1
ATOM 850 N N . SER A 1 108 ? 18.805 -12.284 -16.882 1.00 47.00 108 SER A N 1
ATOM 851 C CA . SER A 1 108 ? 19.013 -13.520 -17.630 1.00 47.00 108 SER A CA 1
ATOM 852 C C . SER A 1 108 ? 18.572 -13.371 -19.087 1.00 47.00 108 SER A C 1
ATOM 854 O O . SER A 1 108 ? 17.377 -13.338 -19.382 1.00 47.00 108 SER A O 1
ATOM 856 N N . ALA A 1 109 ? 19.535 -13.382 -20.013 1.00 44.84 109 ALA A N 1
ATOM 857 C CA . ALA A 1 109 ? 19.266 -13.783 -21.390 1.00 44.84 109 ALA A CA 1
ATOM 858 C C . ALA A 1 109 ? 18.659 -15.203 -21.358 1.00 44.84 109 ALA A C 1
ATOM 860 O O . ALA A 1 109 ? 19.328 -16.151 -20.955 1.00 44.84 109 ALA A O 1
ATOM 861 N N . GLY A 1 110 ? 17.369 -15.330 -21.687 1.00 50.88 110 GLY A N 1
ATOM 862 C CA . GLY A 1 110 ? 16.630 -16.603 -21.659 1.00 50.88 110 GLY A CA 1
ATOM 863 C C . GLY A 1 110 ? 15.899 -16.942 -20.349 1.00 50.88 110 GLY A C 1
ATOM 864 O O . GLY A 1 110 ? 15.353 -18.036 -20.238 1.00 50.88 110 GLY A O 1
ATOM 865 N N . GLY A 1 111 ? 15.862 -16.040 -19.359 1.00 49.12 111 GLY A N 1
ATOM 866 C CA . GLY A 1 111 ? 15.032 -16.209 -18.157 1.00 49.12 111 GLY A CA 1
ATOM 867 C C . GLY A 1 111 ? 13.553 -15.879 -18.409 1.00 49.12 111 GLY A C 1
ATOM 868 O O . GLY A 1 111 ? 13.251 -15.159 -19.362 1.00 49.12 111 GLY A O 1
ATOM 869 N N . PRO A 1 112 ? 12.615 -16.367 -17.571 1.00 50.31 112 PRO A N 1
ATOM 870 C CA . PRO A 1 112 ? 11.203 -16.028 -17.710 1.00 50.31 112 PRO A CA 1
ATOM 871 C C . PRO A 1 112 ? 11.022 -14.497 -17.622 1.00 50.31 112 PRO A C 1
ATOM 873 O O . PRO A 1 112 ? 11.409 -13.895 -16.618 1.00 50.31 112 PRO A O 1
ATOM 876 N N . PRO A 1 113 ? 10.441 -13.851 -18.649 1.00 54.47 113 PRO A N 1
ATOM 877 C CA . PRO A 1 113 ? 10.386 -12.388 -18.764 1.00 54.47 113 PRO A CA 1
ATOM 878 C C . PRO A 1 113 ? 9.526 -11.699 -17.685 1.00 54.47 113 PRO A C 1
ATOM 880 O O . PRO A 1 113 ? 9.650 -10.491 -17.476 1.00 54.47 113 PRO A O 1
ATOM 883 N N . ASN A 1 114 ? 8.693 -12.462 -16.970 1.00 52.53 114 ASN A N 1
ATOM 884 C CA . ASN A 1 114 ? 7.556 -11.948 -16.198 1.00 52.53 114 ASN A CA 1
ATOM 885 C C . ASN A 1 114 ? 7.895 -11.291 -14.849 1.00 52.53 114 ASN A C 1
ATOM 887 O O . ASN A 1 114 ? 7.052 -10.587 -14.304 1.00 52.53 114 ASN A O 1
ATOM 891 N N . ASP A 1 115 ? 9.102 -11.482 -14.311 1.00 54.84 115 ASP A N 1
ATOM 892 C CA . ASP A 1 115 ? 9.520 -10.820 -13.061 1.00 54.84 115 ASP A CA 1
ATOM 893 C C . ASP A 1 115 ? 10.320 -9.535 -13.303 1.00 54.84 115 ASP A C 1
ATOM 895 O O . ASP A 1 115 ? 10.571 -8.766 -12.370 1.00 54.84 115 ASP A O 1
ATOM 899 N N . SER A 1 116 ? 10.729 -9.277 -14.549 1.00 62.62 116 SER A N 1
ATOM 900 C CA . SER A 1 116 ? 11.379 -8.020 -14.886 1.00 62.62 116 SER A CA 1
ATOM 901 C C . SER A 1 116 ? 10.355 -6.895 -14.738 1.00 62.62 116 SER A C 1
ATOM 903 O O . SER A 1 116 ? 9.306 -6.920 -15.369 1.00 62.62 116 SER A O 1
ATOM 905 N N . SER A 1 117 ? 10.661 -5.910 -13.892 1.00 80.19 117 SER A N 1
ATOM 906 C CA . SER A 1 117 ? 9.902 -4.668 -13.648 1.00 80.19 117 SER A CA 1
ATOM 907 C C . SER A 1 117 ? 9.073 -4.571 -12.377 1.00 80.19 117 SER A C 1
ATOM 909 O O . SER A 1 117 ? 8.764 -3.448 -11.980 1.00 80.19 117 SER A O 1
ATOM 911 N N . ARG A 1 118 ? 8.804 -5.676 -11.685 1.00 88.62 118 ARG A N 1
ATOM 912 C CA . ARG A 1 118 ? 8.024 -5.672 -10.437 1.00 88.62 118 ARG A CA 1
ATOM 913 C C . ARG A 1 118 ? 8.788 -4.977 -9.307 1.00 88.62 118 ARG A C 1
ATOM 915 O O . ARG A 1 118 ? 10.010 -5.136 -9.191 1.00 88.62 118 ARG A O 1
ATOM 922 N N . LEU A 1 119 ? 8.097 -4.225 -8.447 1.00 89.62 119 LEU A N 1
ATOM 923 C CA . LEU A 1 119 ? 8.705 -3.678 -7.228 1.00 89.62 119 LEU A CA 1
ATOM 924 C C . LEU A 1 119 ? 8.459 -4.610 -6.048 1.00 89.62 119 LEU A C 1
ATOM 926 O O . LEU A 1 119 ? 7.373 -5.157 -5.882 1.00 89.62 119 LEU A O 1
ATOM 930 N N . PHE A 1 120 ? 9.462 -4.736 -5.189 1.00 90.81 120 PHE A N 1
ATOM 931 C CA . PHE A 1 120 ? 9.382 -5.502 -3.955 1.00 90.81 120 PHE A CA 1
ATOM 932 C C . PHE A 1 120 ? 9.881 -4.690 -2.762 1.00 90.81 120 PHE A C 1
ATOM 934 O O . PHE A 1 120 ? 10.735 -3.807 -2.896 1.00 90.81 120 PHE A O 1
ATOM 941 N N . PHE A 1 121 ? 9.353 -4.999 -1.578 1.00 90.25 121 PHE A N 1
ATOM 942 C CA . PHE A 1 121 ? 9.756 -4.351 -0.335 1.00 90.25 121 PHE A CA 1
ATOM 943 C C . PHE A 1 121 ? 11.145 -4.807 0.124 1.00 90.25 121 PHE A C 1
ATOM 945 O O . PHE A 1 121 ? 11.464 -5.996 0.153 1.00 90.25 121 PHE A O 1
ATOM 952 N N . ARG A 1 122 ? 11.948 -3.847 0.582 1.00 90.38 122 ARG A N 1
ATOM 953 C CA . ARG A 1 122 ? 13.157 -4.078 1.376 1.00 90.38 122 ARG A CA 1
ATOM 954 C C . ARG A 1 122 ? 12.781 -4.034 2.853 1.00 90.38 122 ARG A C 1
ATOM 956 O O . ARG A 1 122 ? 12.766 -2.968 3.470 1.00 90.38 122 ARG A O 1
ATOM 963 N N . LEU A 1 123 ? 12.417 -5.190 3.402 1.00 90.69 123 LEU A N 1
ATOM 964 C CA . LEU A 1 123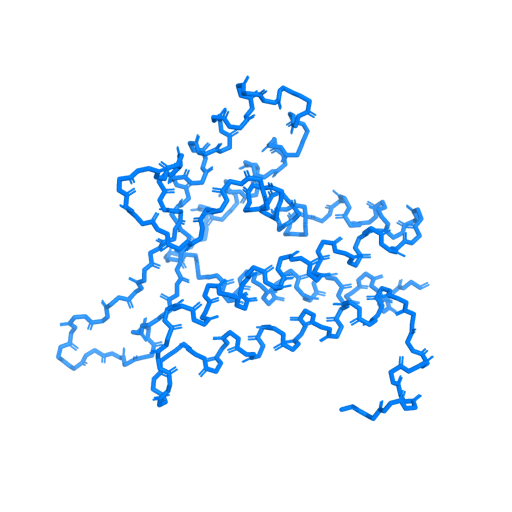 ? 11.869 -5.297 4.759 1.00 90.69 123 LEU A CA 1
ATOM 965 C C . LEU A 1 123 ? 12.830 -4.771 5.842 1.00 90.69 123 LEU A C 1
ATOM 967 O O . LEU A 1 123 ? 12.391 -4.128 6.789 1.00 90.69 123 LEU A O 1
ATOM 971 N N . ASP A 1 124 ? 14.138 -4.974 5.673 1.00 90.69 124 ASP A N 1
ATOM 972 C CA . ASP A 1 124 ? 15.188 -4.444 6.554 1.00 90.69 124 ASP A CA 1
ATOM 973 C C . ASP A 1 124 ? 15.248 -2.906 6.557 1.00 90.69 124 ASP A C 1
ATOM 975 O O . ASP A 1 124 ? 15.553 -2.278 7.572 1.00 90.69 124 ASP A O 1
ATOM 979 N N . VAL A 1 125 ? 14.968 -2.278 5.414 1.00 88.94 125 VAL A N 1
ATOM 980 C CA . VAL A 1 125 ? 14.926 -0.819 5.296 1.00 88.94 125 VAL A CA 1
ATOM 981 C C . VAL A 1 125 ? 13.646 -0.287 5.927 1.00 88.94 125 VAL A C 1
ATOM 983 O O . VAL A 1 125 ? 13.708 0.674 6.687 1.00 88.94 125 VAL A O 1
ATOM 986 N N . LEU A 1 126 ? 12.503 -0.932 5.673 1.00 87.94 126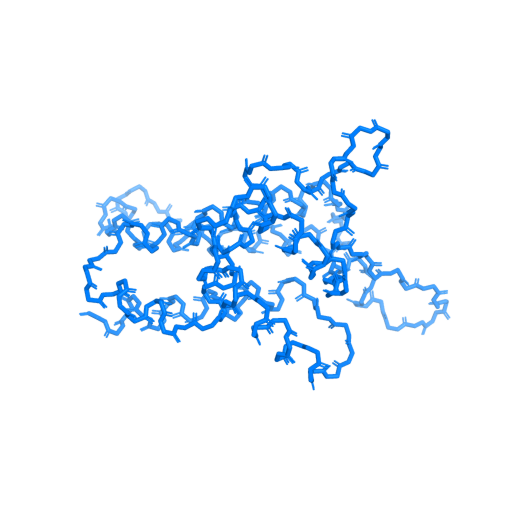 LEU A N 1
ATOM 987 C CA . LEU A 1 126 ? 11.228 -0.554 6.285 1.00 87.94 126 LEU A CA 1
ATOM 988 C C . LEU A 1 126 ? 11.285 -0.580 7.814 1.00 87.94 126 LEU A C 1
ATOM 990 O O . LEU A 1 126 ? 10.791 0.347 8.449 1.00 87.94 126 LEU A O 1
ATOM 994 N N . GLU A 1 127 ? 11.915 -1.591 8.413 1.00 89.44 127 GLU A N 1
ATOM 995 C CA . GLU A 1 127 ? 12.074 -1.633 9.869 1.00 89.44 127 GLU A CA 1
ATOM 996 C C . GLU A 1 127 ? 12.921 -0.488 10.410 1.00 89.44 127 GLU A C 1
ATOM 998 O O . GLU A 1 127 ? 12.525 0.141 11.388 1.00 89.44 127 GLU A O 1
ATOM 1003 N N . ARG A 1 128 ? 14.038 -0.169 9.747 1.00 89.38 128 ARG A N 1
ATOM 1004 C CA . ARG A 1 128 ? 14.884 0.965 10.138 1.00 89.38 128 ARG A CA 1
ATOM 1005 C C . ARG A 1 128 ? 14.143 2.296 10.036 1.00 89.38 128 ARG A C 1
ATOM 1007 O O . ARG A 1 128 ? 14.304 3.149 10.903 1.00 89.38 128 ARG A O 1
ATOM 1014 N N . ILE A 1 129 ? 13.307 2.465 9.010 1.00 86.88 129 ILE A N 1
ATOM 1015 C CA . ILE A 1 129 ? 12.445 3.647 8.878 1.00 86.88 129 ILE A CA 1
ATOM 1016 C C . ILE A 1 129 ? 11.437 3.698 10.026 1.00 86.88 129 ILE A C 1
ATOM 1018 O O . ILE A 1 129 ? 11.268 4.745 10.641 1.00 86.88 129 ILE A O 1
ATOM 1022 N N . LEU A 1 130 ? 10.794 2.574 10.346 1.00 87.12 130 LEU A N 1
ATOM 1023 C CA . LEU A 1 130 ? 9.846 2.483 11.456 1.00 87.12 130 LEU A CA 1
ATOM 1024 C C . LEU A 1 130 ? 10.489 2.826 12.808 1.00 87.12 130 LEU A C 1
ATOM 1026 O O . LEU A 1 130 ? 9.857 3.502 13.617 1.00 87.12 130 LEU A O 1
ATOM 1030 N N . ASP A 1 131 ? 11.730 2.396 13.042 1.00 89.31 131 ASP A N 1
ATOM 1031 C CA . ASP A 1 131 ? 12.492 2.764 14.240 1.00 89.31 131 ASP A CA 1
ATOM 1032 C C . ASP A 1 131 ? 12.796 4.259 14.295 1.00 89.31 131 ASP A C 1
ATOM 1034 O O . ASP A 1 131 ? 12.554 4.901 15.316 1.00 89.31 131 ASP A O 1
ATOM 1038 N N . ALA A 1 132 ? 13.254 4.838 13.187 1.00 87.00 132 ALA A N 1
ATOM 1039 C CA . ALA A 1 132 ? 13.529 6.268 13.119 1.00 87.00 132 ALA A CA 1
ATOM 1040 C C . ALA A 1 132 ? 12.258 7.115 13.317 1.00 87.00 132 ALA A C 1
ATOM 1042 O O . ALA A 1 132 ? 12.276 8.094 14.061 1.00 87.00 132 ALA A O 1
ATOM 1043 N N . VAL A 1 133 ? 11.131 6.703 12.727 1.00 83.94 133 VAL A N 1
ATOM 1044 C CA . VAL A 1 133 ? 9.823 7.346 12.936 1.00 83.94 133 VAL A CA 1
ATOM 1045 C C . VAL A 1 133 ? 9.404 7.279 14.404 1.00 83.94 133 VAL A C 1
ATOM 1047 O O . VAL A 1 133 ? 8.849 8.245 14.919 1.00 83.94 133 VAL A O 1
ATOM 1050 N N . LEU A 1 134 ? 9.672 6.171 15.100 1.00 86.06 134 LEU A N 1
ATOM 1051 C CA . LEU A 1 134 ? 9.316 6.032 16.511 1.00 86.06 134 LEU A CA 1
ATOM 1052 C C . LEU A 1 134 ? 10.144 6.944 17.426 1.00 86.06 134 LEU A C 1
ATOM 1054 O O . LEU A 1 134 ? 9.607 7.452 18.409 1.00 86.06 134 LEU A O 1
ATOM 1058 N N . ILE A 1 135 ? 11.420 7.171 17.097 1.00 87.44 135 ILE A N 1
ATOM 1059 C CA . ILE A 1 135 ? 12.293 8.104 17.826 1.00 87.44 135 ILE A CA 1
ATOM 1060 C C . ILE A 1 135 ? 11.745 9.532 17.730 1.00 87.44 135 ILE A C 1
ATOM 1062 O O . ILE A 1 135 ? 11.657 10.237 18.733 1.00 87.44 135 ILE A O 1
ATOM 1066 N N . GLU A 1 136 ? 11.347 9.955 16.532 1.00 83.94 136 GLU A N 1
ATOM 1067 C CA . GLU A 1 136 ? 10.854 11.315 16.299 1.00 83.94 136 GLU A CA 1
ATOM 1068 C C . GLU A 1 136 ? 9.406 11.519 16.739 1.00 83.94 136 GLU A C 1
ATOM 1070 O O . GLU A 1 136 ? 9.019 12.604 17.177 1.00 83.94 136 GLU A O 1
ATOM 1075 N N . TRP A 1 137 ? 8.589 10.474 16.624 1.00 84.00 137 TRP A N 1
ATOM 1076 C CA . TRP A 1 137 ? 7.179 10.515 16.967 1.00 84.00 137 TRP A CA 1
ATOM 1077 C C . TRP A 1 137 ? 6.782 9.329 17.857 1.00 84.00 137 TRP A C 1
ATOM 1079 O O . TRP A 1 137 ? 6.094 8.405 17.410 1.00 84.00 137 TRP A O 1
ATOM 1089 N N . PRO A 1 138 ? 7.108 9.379 19.165 1.00 85.81 138 PRO A N 1
ATOM 1090 C CA . PRO A 1 138 ? 6.804 8.297 20.106 1.00 85.81 138 PRO A CA 1
ATOM 1091 C C . PRO A 1 138 ? 5.316 7.923 20.175 1.00 85.81 138 PRO A C 1
ATOM 1093 O O . PRO A 1 138 ? 4.960 6.776 20.427 1.00 85.81 138 PRO A O 1
ATOM 1096 N N . LYS A 1 139 ? 4.412 8.867 19.875 1.00 84.75 139 LYS A N 1
ATOM 1097 C CA . LYS A 1 139 ? 2.957 8.619 19.839 1.00 84.75 139 LYS A CA 1
ATOM 1098 C C . LYS A 1 139 ? 2.544 7.615 18.748 1.00 84.75 139 LYS A C 1
ATOM 1100 O O . LYS A 1 139 ? 1.436 7.082 18.809 1.00 84.75 139 LYS A O 1
ATOM 1105 N N . ALA A 1 140 ? 3.413 7.330 17.775 1.00 81.00 140 ALA A N 1
ATOM 1106 C CA . ALA A 1 140 ? 3.188 6.334 16.731 1.00 81.00 140 ALA A CA 1
ATOM 1107 C C . ALA A 1 140 ? 3.401 4.881 17.193 1.00 81.00 140 ALA A C 1
ATOM 1109 O O . ALA A 1 140 ? 3.152 3.967 16.405 1.00 81.00 140 ALA A O 1
ATOM 1110 N N . GLU A 1 141 ? 3.833 4.644 18.441 1.00 85.25 141 GLU A N 1
ATOM 1111 C CA . GLU A 1 141 ? 4.265 3.333 18.955 1.00 85.25 141 GLU A CA 1
ATOM 1112 C C . GLU A 1 141 ? 3.327 2.182 18.585 1.00 85.25 141 GLU A C 1
ATOM 1114 O O . GLU A 1 141 ? 3.770 1.143 18.093 1.00 85.25 141 GLU A O 1
ATOM 1119 N N . LYS A 1 142 ? 2.017 2.368 18.766 1.00 81.75 142 LYS A N 1
ATOM 1120 C CA . LYS A 1 142 ? 1.027 1.330 18.463 1.00 81.75 142 LYS A CA 1
ATOM 1121 C C . LYS A 1 142 ? 1.013 0.951 16.978 1.00 81.75 142 LYS A C 1
ATOM 1123 O O . LYS A 1 142 ? 0.964 -0.235 16.655 1.00 81.75 142 LYS A O 1
ATOM 1128 N N . ASN A 1 143 ? 1.068 1.943 16.090 1.00 77.56 143 ASN A N 1
ATOM 1129 C CA . ASN A 1 143 ? 1.053 1.730 14.642 1.00 77.56 143 ASN A CA 1
ATOM 1130 C C . ASN A 1 143 ? 2.381 1.128 14.168 1.00 77.56 143 ASN A C 1
ATOM 1132 O O . ASN A 1 143 ? 2.379 0.189 13.376 1.00 77.56 143 ASN A O 1
ATOM 1136 N N . VAL A 1 144 ? 3.504 1.603 14.718 1.00 84.31 144 VAL A N 1
ATOM 1137 C CA . VAL A 1 144 ? 4.845 1.074 14.434 1.00 84.31 144 VAL A CA 1
ATOM 1138 C C . VAL A 1 144 ? 4.966 -0.388 14.874 1.00 84.31 144 VAL A C 1
ATOM 1140 O O . VAL A 1 144 ? 5.389 -1.231 14.084 1.00 84.31 144 VAL A O 1
ATOM 1143 N N . LYS A 1 145 ? 4.527 -0.734 16.093 1.00 86.19 145 LYS A N 1
ATOM 1144 C CA . LYS A 1 145 ? 4.506 -2.126 16.577 1.00 86.19 145 LYS A CA 1
ATOM 1145 C C . LYS A 1 145 ? 3.655 -3.030 15.686 1.00 86.19 145 LYS A C 1
ATOM 1147 O O . LYS A 1 145 ? 4.064 -4.154 15.405 1.00 86.19 145 LYS A O 1
ATOM 1152 N N . ALA A 1 146 ? 2.489 -2.563 15.240 1.00 82.56 146 ALA A N 1
ATOM 1153 C CA . ALA A 1 146 ? 1.638 -3.327 14.329 1.00 82.56 146 ALA A CA 1
ATOM 1154 C C . ALA A 1 146 ? 2.319 -3.552 12.967 1.00 82.56 146 ALA A C 1
ATOM 1156 O O . ALA A 1 146 ? 2.341 -4.682 12.479 1.00 82.56 146 ALA A O 1
ATOM 1157 N N . ALA A 1 147 ? 2.940 -2.513 12.400 1.00 84.69 147 ALA A N 1
ATOM 1158 C CA . ALA A 1 147 ? 3.673 -2.605 11.141 1.00 84.69 147 ALA A CA 1
ATOM 1159 C C . ALA A 1 147 ? 4.859 -3.577 11.232 1.00 84.69 147 ALA A C 1
ATOM 1161 O O . ALA A 1 147 ? 5.007 -4.435 10.367 1.00 84.69 147 ALA A O 1
ATOM 1162 N N . LYS A 1 148 ? 5.647 -3.522 12.315 1.00 88.56 148 LYS A N 1
ATOM 1163 C CA . LYS A 1 148 ? 6.759 -4.457 12.553 1.00 88.56 148 LYS A CA 1
ATOM 1164 C C . LYS A 1 148 ? 6.305 -5.913 12.667 1.00 88.56 148 LYS A C 1
ATOM 1166 O O . LYS A 1 148 ? 6.928 -6.793 12.086 1.00 88.56 148 LYS A O 1
ATOM 1171 N N . ARG A 1 149 ? 5.188 -6.183 13.356 1.00 89.00 149 ARG A N 1
ATOM 1172 C CA . ARG A 1 149 ? 4.610 -7.542 13.409 1.00 89.00 149 ARG A CA 1
ATOM 1173 C C . ARG A 1 149 ? 4.230 -8.053 12.021 1.00 89.00 149 ARG A C 1
ATOM 1175 O O . ARG A 1 149 ? 4.428 -9.228 11.737 1.00 89.00 149 ARG A O 1
ATOM 1182 N N . HIS A 1 150 ? 3.692 -7.180 11.170 1.00 87.75 150 HIS A N 1
ATOM 1183 C CA . HIS A 1 150 ? 3.369 -7.554 9.800 1.00 87.75 150 HIS A CA 1
ATOM 1184 C C . HIS A 1 150 ? 4.631 -7.798 8.963 1.00 87.75 150 HIS A C 1
ATOM 1186 O O . HIS A 1 150 ? 4.686 -8.797 8.255 1.00 87.75 150 HIS A O 1
ATOM 1192 N N . ILE A 1 151 ? 5.675 -6.971 9.103 1.00 90.12 151 ILE A N 1
ATOM 1193 C CA . ILE A 1 151 ? 6.975 -7.214 8.453 1.00 90.12 151 ILE A CA 1
ATOM 1194 C C . ILE A 1 151 ? 7.532 -8.592 8.828 1.00 90.12 151 ILE A C 1
ATOM 1196 O O . ILE A 1 151 ? 7.978 -9.329 7.951 1.00 90.12 151 ILE A O 1
ATOM 1200 N N . GLU A 1 152 ? 7.444 -8.979 10.099 1.00 91.19 152 GLU A N 1
ATOM 1201 C CA . GLU A 1 152 ? 7.910 -10.290 10.556 1.00 91.19 152 GLU A CA 1
ATOM 1202 C C . GLU A 1 152 ? 7.118 -11.454 9.940 1.00 91.19 152 GLU A C 1
ATOM 1204 O O . GLU A 1 152 ? 7.669 -12.520 9.678 1.00 91.19 152 GLU A O 1
ATOM 1209 N N . MET A 1 153 ? 5.833 -11.258 9.639 1.00 89.44 153 MET A N 1
ATOM 1210 C CA . MET A 1 153 ? 5.066 -12.237 8.867 1.00 89.44 153 MET A CA 1
ATOM 1211 C C . MET A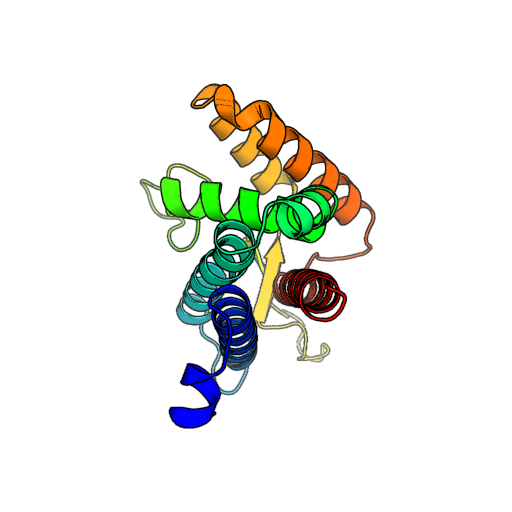 1 153 ? 5.483 -12.278 7.401 1.00 89.44 153 MET A C 1
ATOM 1213 O O . MET A 1 153 ? 5.602 -13.366 6.842 1.00 89.44 153 MET A O 1
ATOM 1217 N N . LEU A 1 154 ? 5.716 -11.117 6.783 1.00 89.94 154 LEU A N 1
ATOM 1218 C CA . LEU A 1 154 ? 6.179 -11.035 5.398 1.00 89.94 154 LEU A CA 1
ATOM 1219 C C . LEU A 1 154 ? 7.534 -11.734 5.231 1.00 89.94 154 LEU A C 1
ATOM 1221 O O . LEU A 1 154 ? 7.727 -12.441 4.252 1.00 89.94 154 LEU A O 1
ATOM 1225 N N . ARG A 1 155 ? 8.435 -11.641 6.219 1.00 90.62 155 ARG A N 1
ATOM 1226 C CA . ARG A 1 155 ? 9.724 -12.359 6.218 1.00 90.62 155 ARG A CA 1
ATOM 1227 C C . ARG A 1 155 ? 9.612 -13.877 6.142 1.00 90.62 155 ARG A C 1
ATOM 1229 O O . ARG A 1 155 ? 10.555 -14.525 5.702 1.00 90.62 155 ARG A O 1
ATOM 1236 N N . ARG A 1 156 ? 8.500 -14.449 6.605 1.00 91.00 156 ARG A N 1
ATOM 1237 C CA . ARG A 1 156 ? 8.271 -15.901 6.572 1.00 91.00 156 ARG A CA 1
ATOM 1238 C C . ARG A 1 156 ? 7.808 -16.384 5.201 1.00 91.00 156 ARG A C 1
ATOM 1240 O O . ARG A 1 156 ? 7.779 -17.590 4.974 1.00 91.00 156 ARG A O 1
ATOM 1247 N N . GLN A 1 157 ? 7.421 -15.474 4.308 1.00 87.69 157 GLN A N 1
ATOM 1248 C CA . GLN A 1 157 ? 7.062 -15.822 2.940 1.00 87.69 157 GLN A CA 1
ATOM 1249 C C . GLN A 1 157 ? 8.342 -16.087 2.133 1.00 87.69 157 GLN A C 1
ATOM 1251 O O . GLN A 1 157 ? 9.318 -15.345 2.269 1.00 87.69 157 GLN A O 1
ATOM 1256 N N . PRO A 1 158 ? 8.374 -17.137 1.298 1.00 83.31 158 PRO A N 1
ATOM 1257 C CA . PRO A 1 158 ? 9.528 -17.408 0.458 1.00 83.31 158 PRO A CA 1
ATOM 1258 C C . PRO A 1 158 ? 9.665 -16.345 -0.642 1.00 83.31 158 PRO A C 1
ATOM 1260 O O . PRO A 1 158 ? 8.683 -15.933 -1.254 1.00 83.31 158 PRO A O 1
ATOM 1263 N N . GLY A 1 159 ? 10.903 -15.952 -0.946 1.00 87.06 159 GLY A N 1
ATOM 1264 C CA . GLY A 1 159 ? 11.210 -15.072 -2.074 1.00 87.06 159 GLY A CA 1
ATOM 1265 C C . GLY A 1 159 ? 11.026 -13.577 -1.794 1.00 87.06 159 GLY A C 1
ATOM 1266 O O . GLY A 1 159 ? 11.137 -13.103 -0.665 1.00 87.06 159 GLY A O 1
ATOM 1267 N N . ARG A 1 160 ? 10.839 -12.804 -2.870 1.00 90.50 160 ARG A N 1
ATOM 1268 C CA . ARG A 1 160 ? 10.652 -11.347 -2.805 1.00 90.50 160 ARG A CA 1
ATOM 1269 C C . ARG A 1 160 ? 9.202 -11.022 -2.463 1.00 90.50 160 ARG A C 1
A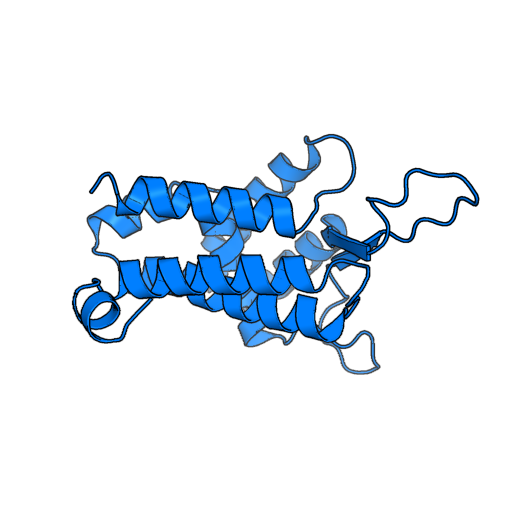TOM 1271 O O . ARG A 1 160 ? 8.287 -11.611 -3.025 1.00 90.50 160 ARG A O 1
ATOM 1278 N N . ILE A 1 161 ? 9.003 -10.026 -1.604 1.00 92.19 161 ILE A N 1
ATOM 1279 C CA . ILE A 1 161 ? 7.668 -9.549 -1.232 1.00 92.19 161 ILE A CA 1
ATOM 1280 C C . ILE A 1 161 ? 7.249 -8.437 -2.190 1.00 92.19 161 ILE A C 1
ATOM 1282 O O . ILE A 1 161 ? 7.594 -7.270 -1.980 1.00 92.19 161 ILE A O 1
ATOM 1286 N N . TYR A 1 162 ? 6.554 -8.805 -3.262 1.00 92.25 162 TYR A N 1
ATOM 1287 C CA . TYR A 1 162 ? 6.124 -7.865 -4.295 1.00 92.25 162 TYR A CA 1
ATOM 1288 C C . TYR A 1 162 ? 4.996 -6.950 -3.810 1.00 92.25 162 TYR A C 1
ATOM 1290 O O . TYR A 1 162 ? 4.080 -7.378 -3.107 1.00 92.25 162 TYR A O 1
ATOM 1298 N N . ILE A 1 163 ? 5.080 -5.669 -4.173 1.00 91.75 163 ILE A N 1
ATOM 1299 C CA . ILE A 1 163 ? 4.177 -4.623 -3.674 1.00 91.75 163 ILE A CA 1
ATOM 1300 C C . ILE A 1 163 ? 2.749 -4.849 -4.174 1.00 91.75 163 ILE A C 1
ATOM 1302 O O . ILE A 1 163 ? 1.814 -4.784 -3.381 1.00 91.75 163 ILE A O 1
ATOM 1306 N N . GLU A 1 164 ? 2.584 -5.167 -5.456 1.00 92.81 164 GLU A N 1
ATOM 1307 C CA . GLU A 1 164 ? 1.284 -5.456 -6.079 1.00 92.81 164 GLU A CA 1
ATOM 1308 C C . GLU A 1 164 ? 0.511 -6.601 -5.401 1.00 92.81 164 GLU A C 1
ATOM 1310 O O . GLU A 1 164 ? -0.706 -6.512 -5.250 1.00 92.81 164 GLU A O 1
ATOM 1315 N N . ASP A 1 165 ? 1.212 -7.644 -4.945 1.00 93.12 165 ASP A N 1
ATOM 1316 C CA . ASP A 1 165 ? 0.616 -8.808 -4.291 1.00 93.12 165 ASP A CA 1
ATOM 1317 C C . ASP A 1 165 ? 0.089 -8.383 -2.917 1.00 93.12 165 ASP A C 1
ATOM 1319 O O . ASP A 1 165 ? -1.030 -8.713 -2.526 1.00 93.12 165 ASP A O 1
ATOM 1323 N N . GLN A 1 166 ? 0.853 -7.549 -2.204 1.00 93.00 166 GLN A N 1
ATOM 1324 C CA . GLN A 1 166 ? 0.405 -6.991 -0.930 1.00 93.00 166 GLN A CA 1
ATOM 1325 C C . GLN A 1 166 ? -0.737 -5.979 -1.105 1.00 93.00 166 GLN A C 1
ATOM 1327 O O . GLN A 1 166 ? -1.637 -5.937 -0.266 1.00 93.00 166 GLN A O 1
ATOM 1332 N N . MET A 1 167 ? -0.739 -5.186 -2.185 1.00 93.44 167 MET A N 1
ATOM 1333 C CA . MET A 1 167 ? -1.855 -4.292 -2.521 1.00 93.44 167 MET A CA 1
ATOM 1334 C C . MET A 1 167 ? -3.130 -5.099 -2.784 1.00 93.44 167 MET A C 1
ATOM 1336 O O . MET A 1 167 ? -4.182 -4.765 -2.240 1.00 93.44 167 MET A O 1
ATOM 1340 N N . GLN A 1 168 ? -3.034 -6.187 -3.552 1.00 94.56 168 GLN A N 1
ATOM 1341 C CA . GLN A 1 168 ? -4.151 -7.093 -3.817 1.00 94.56 168 GLN A CA 1
ATOM 1342 C C . GLN A 1 168 ? -4.695 -7.708 -2.519 1.00 94.56 168 GLN A C 1
ATOM 1344 O O . GLN A 1 168 ? -5.895 -7.616 -2.265 1.00 94.56 168 GLN A O 1
ATOM 1349 N N . HIS A 1 169 ? -3.831 -8.252 -1.655 1.00 91.62 169 HIS A N 1
ATOM 1350 C CA . HIS A 1 169 ? -4.254 -8.815 -0.366 1.00 91.62 169 HIS A CA 1
ATOM 1351 C C . HIS A 1 169 ? -4.947 -7.782 0.531 1.00 91.62 169 HIS A C 1
ATOM 1353 O O . HIS A 1 169 ? -5.959 -8.074 1.172 1.00 91.62 169 HIS A O 1
ATOM 1359 N N . ALA A 1 170 ? -4.416 -6.558 0.589 1.00 90.81 170 ALA A N 1
ATOM 1360 C CA . ALA A 1 170 ? -5.016 -5.485 1.370 1.00 90.81 170 ALA A CA 1
ATOM 1361 C C . ALA A 1 170 ? -6.384 -5.072 0.800 1.00 90.81 170 ALA A C 1
ATOM 1363 O O . ALA A 1 170 ? -7.331 -4.843 1.552 1.00 90.81 170 ALA A O 1
ATOM 1364 N N . LEU A 1 171 ? -6.514 -5.030 -0.525 1.00 92.25 171 LEU A N 1
ATOM 1365 C CA . LEU A 1 171 ? -7.762 -4.711 -1.208 1.00 92.25 171 LEU A CA 1
ATOM 1366 C C . LEU A 1 171 ? -8.840 -5.780 -0.975 1.00 92.25 171 LEU A C 1
ATOM 1368 O O . LEU A 1 171 ? -9.984 -5.446 -0.670 1.00 92.25 171 LEU A O 1
ATOM 1372 N N . GLU A 1 172 ? -8.483 -7.060 -1.054 1.00 91.38 172 GLU A N 1
ATOM 1373 C CA . GLU A 1 172 ? -9.383 -8.179 -0.747 1.00 91.38 172 GLU A CA 1
ATOM 1374 C C . GLU A 1 172 ? -9.855 -8.148 0.706 1.00 91.38 172 GLU A C 1
ATOM 1376 O O . GLU A 1 172 ? -11.051 -8.286 0.975 1.00 91.38 172 GLU A O 1
ATOM 1381 N N . ALA A 1 173 ? -8.939 -7.881 1.640 1.00 88.50 173 ALA A N 1
ATOM 1382 C CA . ALA A 1 173 ? -9.282 -7.691 3.041 1.00 88.50 173 ALA A CA 1
ATOM 1383 C C . ALA A 1 173 ? -10.267 -6.525 3.232 1.00 88.50 173 ALA A C 1
ATOM 1385 O O . ALA A 1 173 ? -11.251 -6.664 3.958 1.00 88.50 173 ALA A O 1
ATOM 1386 N N . ALA A 1 174 ? -10.049 -5.387 2.563 1.00 88.62 174 ALA A N 1
ATOM 1387 C CA . ALA A 1 174 ? -10.971 -4.254 2.624 1.00 88.62 174 ALA A CA 1
ATOM 1388 C C . ALA A 1 174 ? -12.349 -4.600 2.035 1.00 88.62 174 ALA A C 1
ATOM 1390 O O . ALA A 1 174 ? -13.366 -4.299 2.659 1.00 88.62 174 ALA A O 1
ATOM 1391 N N . ARG A 1 175 ? -12.399 -5.290 0.887 1.00 88.50 175 ARG A N 1
ATOM 1392 C CA . ARG A 1 175 ? -13.651 -5.752 0.260 1.00 88.50 175 ARG A CA 1
ATOM 1393 C C . ARG A 1 175 ? -14.462 -6.645 1.190 1.00 88.50 175 ARG A C 1
ATOM 1395 O O . ARG A 1 175 ? -15.646 -6.391 1.380 1.00 88.50 175 ARG A O 1
ATOM 1402 N N . GLN A 1 176 ? -13.837 -7.647 1.809 1.00 84.38 176 GLN A N 1
ATOM 1403 C CA . GLN A 1 176 ? -14.522 -8.543 2.749 1.00 84.38 176 GLN A CA 1
ATOM 1404 C C . GLN A 1 176 ? -15.140 -7.778 3.923 1.00 84.38 176 GLN A C 1
ATOM 1406 O O . GLN A 1 176 ? -16.243 -8.093 4.370 1.00 84.38 176 GLN A O 1
ATOM 1411 N N . LEU A 1 177 ? -14.446 -6.748 4.411 1.00 79.38 177 LEU A N 1
ATOM 1412 C CA . LEU A 1 177 ? -14.940 -5.919 5.502 1.00 79.38 177 LEU A CA 1
ATOM 1413 C C . LEU A 1 177 ? -16.078 -4.992 5.067 1.00 79.38 177 LEU A C 1
ATOM 1415 O O . LEU A 1 177 ? -16.999 -4.801 5.853 1.00 79.38 177 LEU A O 1
ATOM 1419 N N . CYS A 1 178 ? -16.031 -4.448 3.850 1.00 74.81 178 CYS A N 1
ATOM 1420 C CA . CYS A 1 178 ? -17.035 -3.518 3.331 1.00 74.81 178 CYS A CA 1
ATOM 1421 C C . CYS A 1 178 ? -18.289 -4.196 2.753 1.00 74.81 178 CYS A C 1
ATOM 1423 O O . CYS A 1 178 ? -19.350 -3.587 2.788 1.00 74.81 178 CYS A O 1
ATOM 1425 N N . VAL A 1 179 ? -18.186 -5.420 2.224 1.00 66.25 179 VAL A N 1
ATOM 1426 C CA . VAL A 1 179 ? -19.320 -6.184 1.659 1.00 66.25 179 VAL A CA 1
ATOM 1427 C C . VAL A 1 179 ? -20.001 -7.060 2.723 1.00 66.25 179 VAL A C 1
ATOM 1429 O O . VAL A 1 179 ? -21.177 -7.381 2.603 1.00 66.25 179 VAL A O 1
ATOM 1432 N N . GLY A 1 180 ? -19.282 -7.435 3.787 1.00 51.44 180 GLY A N 1
ATOM 1433 C CA . GLY A 1 180 ? -19.803 -8.222 4.914 1.00 51.44 180 GLY A CA 1
ATOM 1434 C C . GLY A 1 180 ? -20.301 -7.394 6.109 1.00 51.44 180 GLY A C 1
ATOM 1435 O O . GLY A 1 180 ? -20.246 -7.879 7.248 1.00 51.44 180 GLY A O 1
ATOM 1436 N N . ALA A 1 181 ? -20.692 -6.136 5.897 1.00 44.62 181 ALA A N 1
ATOM 1437 C CA . ALA A 1 181 ? -21.187 -5.212 6.922 1.00 44.62 181 ALA A CA 1
ATOM 1438 C C . ALA A 1 181 ? -22.553 -4.654 6.536 1.00 44.62 181 ALA A C 1
ATOM 1440 O O . ALA A 1 181 ? -23.357 -4.490 7.482 1.00 44.62 181 ALA A O 1
#

Sequence (181 aa):
MDEISLSKLTPAALRLSHAEYFLDQYRAHMGPPIDSYWLMIGYFDAFLFALASVFDMSDRRLRGKFKGNQPLSFFVALRNITAHHSVLASSGLGSKFARPFSRAVGLSAGGPPNDSSRLFFRLDVLERILDAVLIEWPKAEKNVKAAKRHIEMLRRQPGRIYIEDQMQHALEAARQLCVGA

Foldseek 3Di:
DDPVVLVPDQLLRNLLVQLVVLLVQLVVQQDPPHPDLPSNLVSLLSNLVSLLVSLVRDDPVLVVLQLVDLLSLLSVLVNVLCVVQVQGDDPDDPRPAHRQKDQDCPPDPPDDPRRHRFIFGNLVRVLVSLVVCCVVPVVCVVSSVSNNVVSVVCVPDPDTHTPSVSSVVSSVSSCCSVVVD

Secondary structure (DSSP, 8-state):
--HHHHTTS-HHHHHHHHHHHHHHHHHHTEETTEE-HHHHHHHHHHHHHHHHHHHHHS-HHHHHHHHH-HHHHHHHHHHHHHHHH-TTS--STT-SS---EEE-----TTS-GGGTT-EEE-HHHHHHHHHHHHHH-GGGHHHHHHHHHHHHHHTTSSS--BHHHHHHHHHHHHHHHHH--

pLDDT: mean 80.68, std 12.94, range [44.62, 95.56]

Radius of gyration: 16.9 Å; chains: 1; bounding box: 46×32×43 Å